Protein AF-A0A7C5L9M3-F1 (afdb_monomer_lite)

Structure (mmCIF, N/CA/C/O backbone):
data_AF-A0A7C5L9M3-F1
#
_entry.id   AF-A0A7C5L9M3-F1
#
loop_
_atom_site.group_PDB
_atom_site.id
_atom_site.type_symbol
_atom_site.label_atom_id
_atom_site.label_alt_id
_atom_site.label_comp_id
_atom_site.label_asym_id
_atom_site.label_entity_id
_atom_site.label_seq_id
_atom_site.pdbx_PDB_ins_code
_atom_site.Cartn_x
_atom_site.Cartn_y
_atom_site.Cartn_z
_atom_site.occupancy
_atom_site.B_iso_or_equiv
_atom_site.auth_seq_id
_atom_sit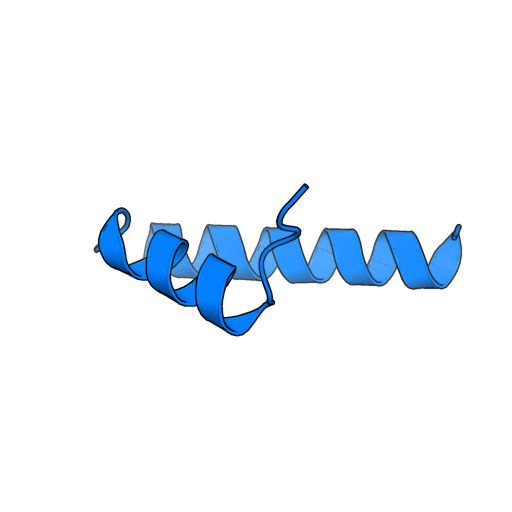e.auth_comp_id
_atom_site.auth_asym_id
_atom_site.auth_atom_id
_atom_site.pdbx_PDB_model_num
ATOM 1 N N . MET A 1 1 ? 4.569 -22.621 -3.360 1.00 78.44 1 MET A N 1
ATOM 2 C CA . MET A 1 1 ? 4.638 -21.451 -2.459 1.00 78.44 1 MET A CA 1
ATOM 3 C C . MET A 1 1 ? 3.588 -20.471 -2.951 1.00 78.44 1 MET A C 1
ATOM 5 O O . MET A 1 1 ? 3.556 -20.248 -4.154 1.00 78.44 1 MET A O 1
ATOM 9 N N . HIS A 1 2 ? 2.689 -19.988 -2.091 1.00 91.75 2 HIS A N 1
ATOM 10 C CA . HIS A 1 2 ? 1.671 -19.010 -2.497 1.00 91.75 2 HIS A CA 1
ATOM 11 C C . HIS A 1 2 ? 2.279 -17.608 -2.446 1.00 91.75 2 HIS A C 1
ATOM 13 O O . HIS A 1 2 ? 2.770 -17.203 -1.393 1.00 91.75 2 HIS A O 1
ATOM 19 N N . SER A 1 3 ? 2.287 -16.897 -3.571 1.00 93.44 3 SER A N 1
ATOM 20 C CA . SER A 1 3 ? 2.658 -15.481 -3.619 1.00 93.44 3 SER A CA 1
ATOM 21 C C . SER A 1 3 ? 1.369 -14.666 -3.632 1.00 93.44 3 SER A C 1
ATOM 23 O O . SER A 1 3 ? 0.594 -14.827 -4.575 1.00 93.44 3 SER A O 1
ATOM 25 N N . PRO A 1 4 ? 1.118 -13.825 -2.614 1.00 93.88 4 PRO A N 1
ATOM 26 C CA . PRO A 1 4 ? -0.156 -13.139 -2.503 1.00 93.88 4 PRO A CA 1
ATOM 27 C C . PRO A 1 4 ? -0.360 -12.147 -3.650 1.00 93.88 4 PRO A C 1
ATOM 29 O O . PRO A 1 4 ? 0.577 -11.459 -4.068 1.00 93.88 4 PRO A O 1
ATOM 32 N N . THR A 1 5 ? -1.595 -12.046 -4.135 1.00 97.19 5 THR A N 1
ATOM 33 C CA . THR A 1 5 ? -1.984 -10.993 -5.080 1.00 97.19 5 THR A CA 1
ATOM 34 C C . THR A 1 5 ? -2.003 -9.627 -4.390 1.00 97.19 5 THR A C 1
ATOM 36 O O . THR A 1 5 ? -1.971 -9.515 -3.159 1.00 97.19 5 THR A O 1
ATOM 39 N N . ARG A 1 6 ? -2.070 -8.543 -5.176 1.00 95.75 6 ARG A N 1
ATOM 40 C CA . ARG A 1 6 ? -2.197 -7.189 -4.617 1.00 95.75 6 ARG A CA 1
ATOM 41 C C . ARG A 1 6 ? -3.477 -7.063 -3.786 1.00 95.75 6 ARG A C 1
ATOM 43 O O . ARG A 1 6 ? -3.466 -6.417 -2.742 1.00 95.75 6 ARG A O 1
ATOM 50 N N . GLU A 1 7 ? -4.561 -7.674 -4.249 1.00 98.00 7 GLU A N 1
ATOM 51 C CA . GLU A 1 7 ? -5.862 -7.677 -3.586 1.00 98.00 7 GLU A CA 1
ATOM 52 C C . GLU A 1 7 ? -5.801 -8.436 -2.258 1.00 98.00 7 GLU A C 1
ATOM 54 O O . GLU A 1 7 ? -6.281 -7.920 -1.252 1.00 98.00 7 GLU A O 1
ATOM 59 N N . GLU A 1 8 ? -5.149 -9.603 -2.222 1.00 98.00 8 GLU A N 1
ATOM 60 C CA . GLU A 1 8 ? -4.932 -10.371 -0.987 1.00 98.00 8 GLU A CA 1
ATOM 61 C C . GLU A 1 8 ? -4.077 -9.587 0.020 1.00 98.00 8 GLU A C 1
ATOM 63 O O . GLU A 1 8 ? -4.418 -9.496 1.200 1.00 98.00 8 GLU A O 1
ATOM 68 N N . ALA A 1 9 ? -3.000 -8.943 -0.442 1.00 97.19 9 ALA A N 1
ATOM 69 C CA . ALA A 1 9 ? -2.170 -8.093 0.410 1.00 97.19 9 ALA A CA 1
ATOM 70 C C . ALA A 1 9 ? -2.939 -6.865 0.935 1.00 97.19 9 ALA A C 1
ATOM 72 O O . ALA A 1 9 ? -2.778 -6.477 2.094 1.00 97.19 9 ALA A O 1
ATOM 73 N N . PHE A 1 10 ? -3.797 -6.260 0.109 1.00 97.81 10 PHE A N 1
ATOM 74 C CA . PHE A 1 10 ? -4.631 -5.128 0.511 1.00 97.81 10 PHE A CA 1
ATOM 75 C C . PHE A 1 10 ? -5.731 -5.538 1.501 1.00 97.81 10 PHE A C 1
ATOM 77 O O . PHE A 1 10 ? -6.012 -4.800 2.451 1.00 97.81 10 PHE A O 1
ATOM 84 N N . ALA A 1 11 ? -6.312 -6.727 1.331 1.00 98.19 11 ALA A N 1
ATOM 85 C CA . ALA A 1 11 ? -7.256 -7.292 2.286 1.00 98.19 11 ALA A CA 1
ATOM 86 C C . ALA A 1 11 ? -6.598 -7.438 3.666 1.00 98.19 11 ALA A C 1
ATOM 88 O O . ALA A 1 11 ? -7.114 -6.890 4.636 1.00 98.19 11 ALA A O 1
ATOM 89 N N . LEU A 1 12 ? -5.400 -8.030 3.738 1.00 97.62 12 LEU A N 1
ATOM 90 C CA . LEU A 1 12 ? -4.645 -8.151 4.992 1.00 97.62 12 LEU A CA 1
ATOM 91 C C . LEU A 1 12 ? -4.285 -6.782 5.594 1.00 97.62 12 LEU A C 1
ATOM 93 O O . LEU A 1 12 ? -4.431 -6.570 6.799 1.00 97.62 12 LEU A O 1
ATOM 97 N N . LEU A 1 13 ? -3.856 -5.819 4.768 1.00 97.81 13 LEU A N 1
ATOM 98 C CA . LEU A 1 13 ? -3.546 -4.462 5.228 1.00 97.81 13 LEU A CA 1
ATOM 99 C C . LEU A 1 13 ? -4.748 -3.834 5.948 1.00 97.81 13 LEU A C 1
ATOM 101 O O . LEU A 1 13 ? -4.592 -3.327 7.058 1.00 97.81 13 LEU A O 1
ATOM 105 N N . THR A 1 14 ? -5.934 -3.888 5.338 1.00 97.88 14 THR A N 1
ATOM 106 C CA . THR A 1 14 ? -7.166 -3.288 5.886 1.00 97.88 14 THR A CA 1
ATOM 107 C C . THR A 1 14 ? -7.814 -4.135 6.987 1.00 97.88 14 THR A C 1
ATOM 109 O O . THR A 1 14 ? -8.541 -3.611 7.837 1.00 97.88 14 THR A O 1
ATOM 112 N N . GLU A 1 15 ? -7.529 -5.436 7.036 1.00 98.25 15 GLU A N 1
ATOM 113 C CA . GLU A 1 15 ? -7.943 -6.328 8.117 1.00 98.25 15 GLU A CA 1
ATOM 114 C C . GLU A 1 15 ? -7.266 -5.948 9.436 1.00 98.25 15 GLU A C 1
ATOM 116 O O . GLU A 1 15 ? -7.956 -5.760 10.438 1.00 98.25 15 GLU A O 1
ATOM 121 N N . PHE A 1 16 ? -5.947 -5.753 9.429 1.00 98.19 16 PHE A N 1
ATOM 122 C CA . PHE A 1 16 ? -5.180 -5.512 10.655 1.00 98.19 16 PHE A CA 1
ATOM 123 C C . PHE A 1 16 ? -4.926 -4.031 10.956 1.00 98.19 16 PHE A C 1
ATOM 125 O O . PHE A 1 16 ? -4.624 -3.682 12.095 1.00 98.19 16 PHE A O 1
ATOM 132 N N . ASN A 1 17 ? -5.096 -3.136 9.978 1.00 98.00 17 ASN A N 1
ATOM 133 C CA . ASN A 1 17 ? -4.935 -1.696 10.173 1.00 98.00 17 ASN A CA 1
ATOM 134 C C . ASN A 1 17 ? -6.268 -0.990 9.934 1.00 98.00 17 ASN A C 1
ATOM 136 O O . ASN A 1 17 ? -6.717 -0.862 8.800 1.00 98.00 17 ASN A O 1
ATOM 140 N N . LYS A 1 18 ? -6.897 -0.513 11.014 1.00 97.19 18 LYS A N 1
ATOM 141 C CA . LYS A 1 18 ? -8.190 0.197 10.952 1.00 97.19 18 LYS A CA 1
ATOM 142 C C . LYS A 1 18 ? -8.056 1.715 10.902 1.00 97.19 18 LYS A C 1
ATOM 144 O O . LYS A 1 18 ? -8.989 2.397 10.495 1.00 97.19 18 LYS A O 1
ATOM 149 N N . SER A 1 19 ? -6.905 2.246 11.311 1.00 98.31 19 SER A N 1
ATOM 150 C CA . SER A 1 19 ? -6.645 3.679 11.207 1.00 98.31 19 SER A CA 1
ATOM 151 C C . SER A 1 19 ? -6.401 4.065 9.754 1.00 98.31 19 SER A C 1
ATOM 153 O O . SER A 1 19 ? -5.522 3.505 9.093 1.00 98.31 19 SER A O 1
ATOM 155 N N . GLU A 1 20 ? -7.106 5.091 9.288 1.00 98.00 20 GLU A N 1
ATOM 156 C CA . GLU A 1 20 ? -6.909 5.661 7.958 1.00 98.00 20 GLU A CA 1
ATOM 157 C C . GLU A 1 20 ? -5.450 6.10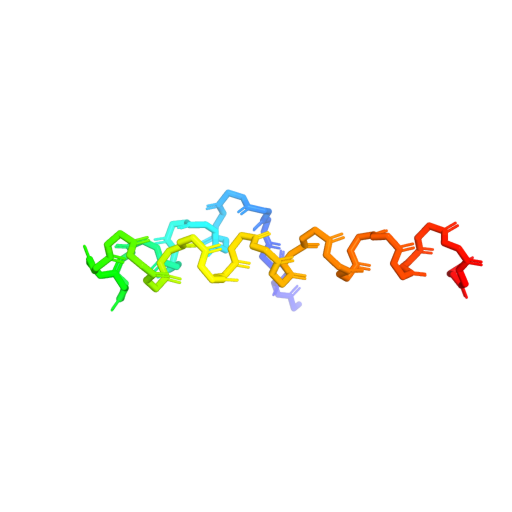6 7.742 1.00 98.00 20 GLU A C 1
ATOM 159 O O . GLU A 1 20 ? -4.898 5.925 6.657 1.00 98.00 20 GLU A O 1
ATOM 164 N N . SER A 1 21 ? -4.787 6.624 8.786 1.00 98.44 21 SER A N 1
ATOM 165 C CA . SER A 1 21 ? -3.379 7.033 8.711 1.00 98.44 21 SER A CA 1
ATOM 166 C C . SER A 1 21 ? -2.434 5.859 8.437 1.00 98.44 21 SER A C 1
ATOM 168 O O . SER A 1 21 ? -1.510 5.994 7.635 1.00 98.44 21 SER A O 1
ATOM 170 N N . LEU A 1 22 ? -2.685 4.695 9.045 1.00 98.12 22 LEU A N 1
ATOM 171 C CA . LEU A 1 22 ? -1.871 3.488 8.863 1.00 98.12 22 LEU A CA 1
ATOM 172 C C . LEU A 1 22 ? -2.081 2.880 7.474 1.00 98.12 22 LEU A C 1
ATOM 174 O O . LEU A 1 22 ? -1.116 2.498 6.813 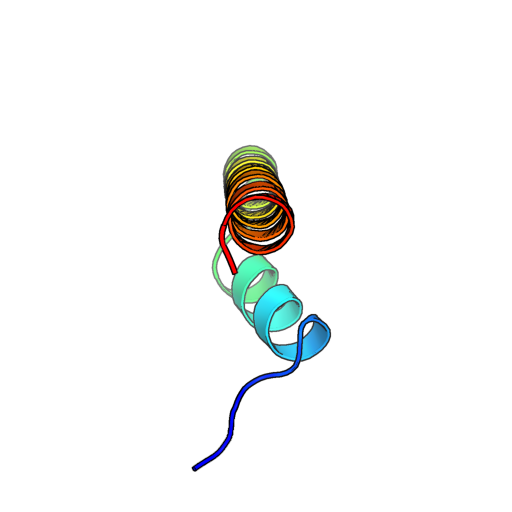1.00 98.12 22 LEU A O 1
ATOM 178 N N . ILE A 1 23 ? -3.326 2.862 6.992 1.00 98.38 23 ILE A N 1
ATOM 179 C CA . ILE A 1 23 ? -3.641 2.403 5.633 1.00 98.38 23 ILE A CA 1
ATOM 180 C C . ILE A 1 23 ? -2.955 3.311 4.603 1.00 98.38 23 ILE A C 1
ATOM 182 O O . ILE A 1 23 ? -2.277 2.821 3.699 1.00 98.38 23 ILE A O 1
ATOM 186 N N . LYS A 1 24 ? -3.066 4.638 4.765 1.00 98.44 24 LYS A N 1
ATOM 187 C CA . LYS A 1 24 ? -2.397 5.619 3.892 1.00 98.44 24 LYS A CA 1
ATOM 188 C C . LYS A 1 24 ? -0.878 5.444 3.896 1.00 98.44 24 LYS A C 1
ATOM 190 O O . LYS A 1 24 ? -0.265 5.514 2.833 1.00 98.44 24 LYS A O 1
ATOM 195 N N . HIS A 1 25 ? -0.275 5.175 5.055 1.00 98.38 25 HIS A N 1
ATOM 196 C CA . HIS A 1 25 ? 1.153 4.878 5.149 1.00 98.38 25 HIS A CA 1
ATOM 197 C C . HIS A 1 25 ? 1.533 3.627 4.338 1.00 98.38 25 HIS A C 1
ATOM 199 O O . HIS A 1 25 ? 2.456 3.687 3.527 1.00 98.38 25 HIS A O 1
ATOM 205 N N . GLY A 1 26 ? 0.789 2.525 4.483 1.00 98.12 26 GLY A N 1
ATOM 206 C CA . GLY A 1 26 ? 1.027 1.296 3.717 1.00 98.12 26 GLY A CA 1
ATOM 207 C C . GLY A 1 26 ? 0.940 1.505 2.200 1.00 98.12 26 GLY A C 1
ATOM 208 O O . GLY A 1 26 ? 1.818 1.063 1.458 1.00 98.12 26 GLY A O 1
ATOM 209 N N . LEU A 1 27 ? -0.065 2.254 1.735 1.00 98.25 27 LEU A N 1
ATOM 210 C CA . LEU A 1 27 ? -0.217 2.602 0.316 1.00 98.25 27 LEU A CA 1
ATOM 211 C C . LEU A 1 27 ? 0.928 3.490 -0.202 1.00 98.25 27 LEU A C 1
ATOM 213 O O . LEU A 1 27 ? 1.383 3.316 -1.334 1.00 98.25 27 LEU A O 1
ATOM 217 N N . ALA A 1 28 ? 1.432 4.417 0.618 1.00 98.62 28 ALA A N 1
ATOM 218 C CA . ALA A 1 28 ? 2.589 5.235 0.258 1.00 98.62 28 ALA A CA 1
ATOM 219 C C . ALA A 1 28 ? 3.852 4.376 0.072 1.00 98.62 28 ALA A C 1
ATOM 221 O O . ALA A 1 28 ? 4.568 4.539 -0.920 1.00 98.62 28 ALA A O 1
ATOM 222 N N . VAL A 1 29 ? 4.092 3.417 0.975 1.00 98.19 29 VAL A N 1
ATOM 223 C CA . VAL A 1 29 ? 5.197 2.451 0.857 1.00 98.19 29 VAL A CA 1
ATOM 224 C C . VAL A 1 29 ? 5.051 1.600 -0.409 1.00 98.19 29 VAL A C 1
ATOM 226 O O . VAL A 1 29 ? 6.024 1.473 -1.155 1.00 98.19 29 VAL A O 1
ATOM 229 N N . GLU A 1 30 ? 3.850 1.087 -0.715 1.00 97.69 30 GLU A N 1
ATOM 230 C CA . GLU A 1 30 ? 3.578 0.356 -1.968 1.00 97.69 30 GLU A CA 1
ATOM 231 C C . GLU A 1 30 ? 4.007 1.187 -3.192 1.00 97.69 30 GLU A C 1
ATOM 233 O O . GLU A 1 30 ? 4.716 0.695 -4.076 1.00 97.69 30 GLU A O 1
ATOM 238 N N . GLY A 1 31 ? 3.625 2.468 -3.231 1.00 97.88 31 GLY A N 1
ATOM 239 C CA . GLY A 1 31 ? 3.983 3.391 -4.308 1.00 97.88 31 GLY A CA 1
ATOM 240 C C . GLY A 1 31 ? 5.496 3.574 -4.477 1.00 97.88 31 GLY A C 1
ATOM 241 O O . GLY A 1 31 ? 6.001 3.507 -5.604 1.00 97.88 31 GLY A O 1
ATOM 242 N N . VAL A 1 32 ? 6.226 3.747 -3.369 1.00 98.31 32 VAL A N 1
ATOM 243 C CA . VAL A 1 32 ? 7.695 3.870 -3.364 1.00 98.31 32 VAL A CA 1
ATOM 244 C C . VAL A 1 32 ? 8.351 2.606 -3.911 1.00 98.31 32 VAL A C 1
ATOM 246 O O . VAL A 1 32 ? 9.215 2.695 -4.786 1.00 98.31 32 VAL A O 1
ATOM 249 N N . MET A 1 33 ? 7.914 1.430 -3.458 1.00 96.88 33 MET A N 1
ATOM 250 C CA . MET A 1 33 ? 8.477 0.155 -3.909 1.00 96.88 33 MET A CA 1
ATOM 251 C C . MET A 1 33 ? 8.214 -0.079 -5.397 1.00 96.88 33 MET A C 1
ATOM 253 O O . MET A 1 33 ? 9.134 -0.425 -6.138 1.00 96.88 33 MET A O 1
ATOM 257 N N . ARG A 1 34 ? 6.995 0.209 -5.876 1.00 96.38 34 ARG A N 1
ATOM 258 C CA . ARG A 1 34 ? 6.661 0.139 -7.307 1.00 96.38 34 ARG A CA 1
ATOM 259 C C . ARG A 1 34 ? 7.527 1.079 -8.146 1.00 96.38 34 ARG A C 1
ATOM 261 O O . ARG A 1 34 ? 7.956 0.699 -9.231 1.00 96.38 34 ARG A O 1
ATOM 268 N N . TYR A 1 35 ? 7.775 2.303 -7.679 1.00 97.88 35 TYR A N 1
ATOM 269 C CA . TYR A 1 35 ? 8.693 3.221 -8.360 1.00 97.88 35 TYR A CA 1
ATOM 270 C C . TYR A 1 35 ? 10.125 2.675 -8.387 1.00 97.88 35 TYR A C 1
ATOM 272 O O . TYR A 1 35 ? 10.768 2.701 -9.437 1.00 97.88 35 TYR A O 1
ATOM 280 N N . GLY A 1 36 ? 10.604 2.149 -7.256 1.00 97.81 36 GLY A N 1
ATOM 281 C CA . GLY A 1 36 ? 11.918 1.521 -7.141 1.00 97.81 36 GLY A CA 1
ATOM 282 C C . GLY A 1 36 ? 12.104 0.389 -8.148 1.00 97.81 36 GLY A C 1
ATOM 283 O O . GLY A 1 36 ? 13.068 0.420 -8.912 1.00 97.81 36 GLY A O 1
ATOM 284 N N . ALA A 1 37 ? 11.139 -0.531 -8.208 1.00 96.38 37 ALA A N 1
ATOM 285 C CA . ALA A 1 37 ? 11.116 -1.640 -9.156 1.00 96.38 37 ALA A CA 1
ATOM 286 C C . ALA A 1 37 ? 11.117 -1.158 -10.615 1.00 96.38 37 ALA A C 1
ATOM 288 O O . ALA A 1 37 ? 11.909 -1.636 -11.409 1.00 96.38 37 ALA A O 1
ATOM 289 N N .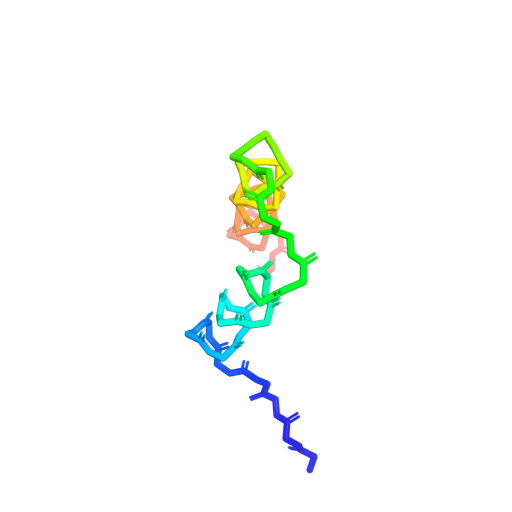 ARG A 1 38 ? 10.310 -0.148 -10.975 1.00 96.88 38 ARG A N 1
ATOM 290 C CA . ARG A 1 38 ? 10.310 0.393 -12.351 1.00 96.88 38 ARG A CA 1
ATOM 291 C C . ARG A 1 38 ? 11.643 1.014 -12.771 1.00 96.88 38 ARG A C 1
ATOM 293 O O . ARG A 1 38 ? 11.948 1.037 -13.955 1.00 96.88 38 ARG A O 1
ATOM 300 N N . LYS A 1 39 ? 12.391 1.600 -11.832 1.00 97.38 39 LYS A N 1
ATOM 301 C CA . LYS A 1 39 ? 13.637 2.323 -12.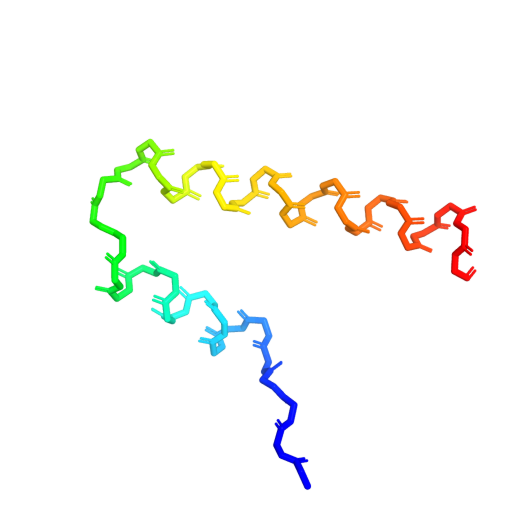134 1.00 97.38 39 LYS A CA 1
ATOM 302 C C . LYS A 1 39 ? 14.877 1.425 -12.117 1.00 97.38 39 LYS A C 1
ATOM 304 O O . LYS A 1 39 ? 15.883 1.801 -12.713 1.00 97.38 39 LYS A O 1
ATOM 309 N N . ARG A 1 40 ? 14.852 0.332 -11.351 1.00 93.38 40 ARG A N 1
ATOM 310 C CA . ARG A 1 40 ? 16.047 -0.470 -11.022 1.00 93.38 40 ARG A CA 1
ATOM 311 C C . ARG A 1 40 ? 15.842 -1.985 -11.110 1.00 93.38 40 ARG A C 1
ATOM 313 O O . ARG A 1 40 ? 16.789 -2.709 -10.817 1.00 93.38 40 ARG A O 1
ATOM 320 N N . GLY A 1 41 ? 14.626 -2.437 -11.399 1.00 76.44 41 GLY A N 1
ATOM 321 C CA . GLY A 1 41 ? 14.307 -3.841 -11.651 1.00 76.44 41 GLY A CA 1
ATOM 322 C C . GLY A 1 41 ? 14.576 -4.241 -13.089 1.00 76.44 41 GLY A C 1
ATOM 323 O O . GLY A 1 41 ? 14.716 -3.332 -13.940 1.00 76.44 41 GLY A O 1
#

pLDDT: mean 96.32, std 4.55, range [76.44, 98.62]

Radius of gyration: 11.75 Å; chains: 1; bounding box: 24×28×24 Å

Foldseek 3Di:
DDDDDPVRVLCVQVVVDVDPVSSVVVVVVVVVVVVVVVVPD

Secondary structure (DSSP, 8-state):
-PPPPHHH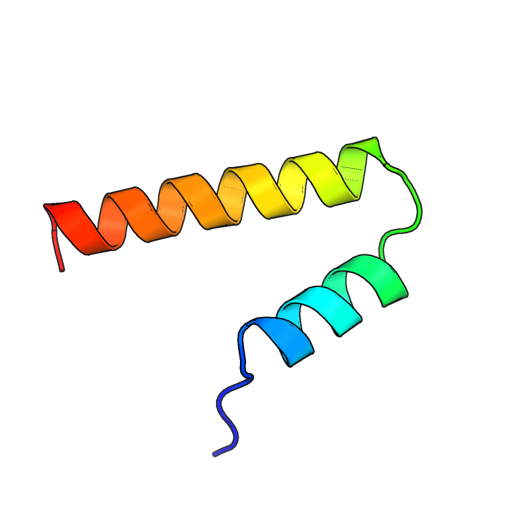HHHHHHHH--SHHHHHHHHHHHHHHHHHHHHH-

Sequence (41 aa):
MHSPTREEAFALLTEFNKSESLIKHGLAVEGVMRYGARKRG